Protein AF-A0A960G235-F1 (afdb_monomer)

Secondary structure (DSSP, 8-state):
----------S------HHHHHHHHHHHHHHHHHHHHHHTTS-SHHHHHHHHHHIIIIIHHHHGGG-SS--HHHHHHHHHHHHHTT--HHHHHHHHHHHHHHHHHH-

Sequence (107 aa):
MVLNETFEIQGQRVGGSPVQHELNDTADRLVLDVVAAVDDGYTGVPECHRLTAWLSAEFIPYVAPRFPQPPADLQELHAVLDDMHGANGVDAAQLSLRARSLIFRLL

Nearest PDB structures (foldseek):
  3u3b-assembly2_B  TM=4.407E-01  e=1.614E+00  synthetic construct

pLDDT: mean 85.02, std 18.64, range [35.12, 97.94]

Radius of gyration: 17.6 Å; Cα contacts (8 Å, |Δi|>4): 93; chains: 1; bounding box: 61×34×39 Å

Mean predicted aligned error: 8.26 Å

Foldseek 3Di:
DDDDPPPDDPDPPPPDDPLLVVLLVVLVVLLVQLVVCLVVVHWSQVSLVVNLVCCVPPVCVVQVVVDPDQDPLSVVLVVLSVVSNPDTHPRNSVSSVSNSVSSVVRD

Solvent-accessible surface area (backbone atoms only — not comparable to full-atom values): 6134 Å² total; per-residue (Å²): 137,85,84,82,80,78,81,81,66,94,61,84,79,78,70,64,56,72,65,53,50,54,52,50,54,50,48,53,52,41,38,49,50,18,38,50,30,28,73,75,69,42,74,12,42,68,36,35,49,51,43,45,49,46,40,65,70,51,51,47,69,63,46,53,80,76,39,97,63,82,49,70,58,58,55,50,41,55,53,43,46,63,60,34,75,79,25,44,41,71,59,28,35,51,44,38,53,49,44,48,58,38,52,65,74,67,106

Structure (mmCIF, N/CA/C/O backbone):
data_AF-A0A960G235-F1
#
_entry.id   AF-A0A960G235-F1
#
loop_
_atom_site.group_PDB
_atom_site.id
_atom_site.type_symbol
_atom_site.label_atom_id
_atom_site.label_alt_id
_atom_site.label_comp_id
_a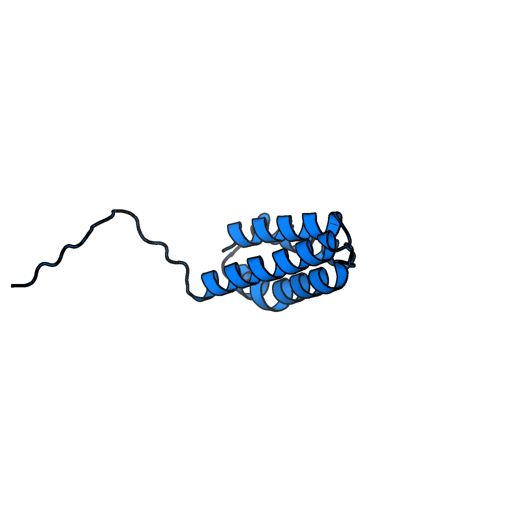tom_site.label_asym_id
_atom_site.label_entity_id
_atom_site.label_seq_id
_atom_site.pdbx_PDB_ins_code
_atom_site.Cartn_x
_atom_site.Cartn_y
_atom_site.Cartn_z
_atom_site.occupancy
_atom_site.B_iso_or_equiv
_atom_site.auth_seq_id
_atom_site.auth_comp_id
_atom_site.auth_asym_id
_atom_site.auth_atom_id
_atom_site.pdbx_PDB_model_num
ATOM 1 N N . MET A 1 1 ? -47.625 24.655 1.056 1.00 35.47 1 MET A N 1
ATOM 2 C CA . MET A 1 1 ? -47.876 23.205 1.168 1.00 35.47 1 MET A CA 1
ATOM 3 C C . MET A 1 1 ? -46.599 22.530 0.700 1.00 35.47 1 MET A C 1
ATOM 5 O O . MET A 1 1 ? -46.208 22.746 -0.438 1.00 35.47 1 MET A O 1
ATOM 9 N N . VAL A 1 2 ? -45.866 21.919 1.629 1.00 39.81 2 VAL A N 1
ATOM 10 C CA . VAL A 1 2 ? -44.525 21.354 1.420 1.00 39.81 2 VAL A CA 1
ATOM 11 C C . VAL A 1 2 ? -44.705 19.901 0.999 1.00 39.81 2 VAL A C 1
ATOM 13 O O . VAL A 1 2 ? -45.377 19.160 1.711 1.00 39.81 2 VAL A O 1
ATOM 16 N N . LEU A 1 3 ? -44.135 19.499 -0.135 1.00 40.19 3 LEU A N 1
ATOM 17 C CA . LEU A 1 3 ? -44.002 18.089 -0.491 1.00 40.19 3 LEU A CA 1
ATOM 18 C C . LEU A 1 3 ? -42.563 17.670 -0.191 1.00 40.19 3 LEU A C 1
ATOM 20 O O . LEU A 1 3 ? -41.658 17.832 -1.002 1.00 40.19 3 LEU A O 1
ATOM 24 N N . ASN A 1 4 ? -42.382 17.196 1.043 1.00 43.38 4 ASN A N 1
ATOM 25 C CA . ASN A 1 4 ? -41.292 16.309 1.418 1.00 43.38 4 ASN A CA 1
ATOM 26 C C . ASN A 1 4 ? -41.522 14.982 0.688 1.00 43.38 4 ASN A C 1
ATOM 28 O O . ASN A 1 4 ? -42.354 14.187 1.122 1.00 43.38 4 ASN A O 1
ATOM 32 N N . GLU A 1 5 ? -40.785 14.723 -0.384 1.00 44.91 5 GLU A N 1
ATOM 33 C CA . GLU A 1 5 ? -40.632 13.362 -0.898 1.00 44.91 5 GLU A CA 1
ATOM 34 C C . GLU A 1 5 ? -39.352 12.774 -0.310 1.00 44.91 5 GLU A C 1
ATOM 36 O O . GLU A 1 5 ? -38.270 12.781 -0.896 1.00 44.91 5 GLU A O 1
ATOM 41 N N . THR A 1 6 ? -39.497 12.313 0.931 1.00 40.19 6 THR A N 1
ATOM 42 C CA . THR A 1 6 ? -38.533 11.461 1.613 1.00 40.19 6 THR A CA 1
ATOM 43 C C . THR A 1 6 ? -38.498 10.124 0.876 1.00 40.19 6 THR A C 1
ATOM 45 O O . THR A 1 6 ? -39.358 9.271 1.076 1.00 40.19 6 THR A O 1
ATOM 48 N N . PHE A 1 7 ? -37.506 9.928 0.009 1.00 37.78 7 PHE A N 1
ATOM 49 C CA . PHE A 1 7 ? -37.144 8.591 -0.450 1.00 37.78 7 PHE A CA 1
ATOM 50 C C . PHE A 1 7 ? -36.429 7.871 0.699 1.00 37.78 7 PHE A C 1
ATOM 52 O O . PHE A 1 7 ? -35.213 7.973 0.868 1.00 37.78 7 PHE A O 1
ATOM 59 N N . GLU A 1 8 ? -37.208 7.168 1.520 1.00 35.12 8 GLU A N 1
ATOM 60 C CA . GLU A 1 8 ? -36.706 6.171 2.461 1.00 35.12 8 GLU A CA 1
ATOM 61 C C . GLU A 1 8 ? -36.155 4.975 1.677 1.00 35.12 8 GLU A C 1
ATOM 63 O O . GLU A 1 8 ? -36.873 4.044 1.318 1.00 35.12 8 GLU A O 1
ATOM 68 N N . ILE A 1 9 ? -34.849 4.995 1.413 1.00 46.12 9 ILE A N 1
ATOM 69 C CA . ILE A 1 9 ? -34.100 3.774 1.128 1.00 46.12 9 ILE A CA 1
ATOM 70 C C . ILE A 1 9 ? -33.605 3.257 2.476 1.00 46.12 9 ILE A C 1
ATOM 72 O O . ILE A 1 9 ? -32.695 3.828 3.078 1.00 46.12 9 ILE A O 1
ATOM 76 N N . GLN A 1 10 ? -34.227 2.179 2.958 1.00 41.62 10 GLN A N 1
ATOM 77 C CA . GLN A 1 10 ? -33.669 1.336 4.012 1.00 41.62 10 GLN A CA 1
ATOM 78 C C . GLN A 1 10 ? -32.300 0.832 3.551 1.00 41.62 10 GLN A C 1
ATOM 80 O O . GLN A 1 10 ? -32.180 -0.065 2.724 1.00 41.62 10 GLN A O 1
ATOM 85 N N . GLY A 1 11 ? -31.263 1.481 4.049 1.00 38.94 11 GLY A N 1
ATOM 86 C CA . GLY A 1 11 ? -29.896 1.267 3.622 1.00 38.94 11 GLY A CA 1
ATOM 87 C C . GLY A 1 11 ? -29.089 2.372 4.248 1.00 38.94 11 GLY A C 1
ATOM 88 O O . GLY A 1 11 ? -28.869 3.408 3.630 1.00 38.94 11 GLY A O 1
ATOM 89 N N . GLN A 1 12 ? -28.759 2.176 5.522 1.00 36.06 12 GLN A N 1
ATOM 90 C CA . GLN A 1 12 ? -27.793 2.958 6.273 1.00 36.06 12 GLN A CA 1
ATOM 91 C C . GLN A 1 12 ? -26.676 3.376 5.310 1.00 36.06 12 GLN A C 1
ATOM 93 O O . GLN A 1 12 ? -25.862 2.547 4.907 1.00 36.06 12 GLN A O 1
ATOM 98 N N . ARG A 1 13 ? -26.682 4.640 4.860 1.00 44.09 13 ARG A N 1
ATOM 99 C CA . ARG A 1 13 ? -25.537 5.195 4.148 1.00 44.09 13 ARG A CA 1
ATOM 100 C C . ARG A 1 13 ? -24.434 5.206 5.187 1.00 44.09 13 ARG A C 1
ATOM 102 O O . ARG A 1 13 ? -24.347 6.135 5.986 1.00 44.09 13 ARG A O 1
ATOM 109 N N . VAL A 1 14 ? -23.632 4.149 5.210 1.00 46.31 14 VAL A N 1
ATOM 110 C CA . VAL A 1 14 ? -22.319 4.152 5.841 1.00 46.31 14 VAL A CA 1
ATOM 111 C C . VAL A 1 14 ? -21.470 5.070 4.965 1.00 46.31 14 VAL A C 1
ATOM 113 O O . VAL A 1 14 ? -20.648 4.631 4.172 1.00 46.31 14 VAL A O 1
ATOM 116 N N . GLY A 1 15 ? -21.766 6.370 5.007 1.00 45.09 15 GLY A N 1
ATOM 117 C CA . GLY A 1 15 ? -20.820 7.371 4.569 1.00 45.09 15 GLY A CA 1
ATOM 118 C C . GLY A 1 15 ? -19.659 7.227 5.529 1.00 45.09 15 GLY A C 1
ATOM 119 O O . GLY A 1 15 ? -19.820 7.522 6.715 1.00 45.09 15 GLY A O 1
ATOM 120 N N . GLY A 1 16 ? -18.547 6.674 5.046 1.00 59.09 16 GLY A N 1
ATOM 121 C CA . GLY A 1 16 ? -17.309 6.654 5.809 1.00 59.09 16 GLY A CA 1
ATOM 122 C C . GLY A 1 16 ? -17.021 8.052 6.350 1.00 59.09 16 GLY A C 1
ATOM 123 O O . GLY A 1 16 ? -17.461 9.059 5.786 1.00 59.09 16 GLY A O 1
ATOM 124 N N . SER A 1 17 ? -16.306 8.121 7.469 1.00 79.12 17 SER A N 1
ATOM 125 C CA . SER A 1 17 ? -15.805 9.399 7.977 1.00 79.12 17 SER A CA 1
ATOM 126 C C . SER A 1 17 ? -15.119 10.169 6.833 1.00 79.12 17 SER A C 1
ATOM 128 O O . SER A 1 17 ? -14.444 9.523 6.029 1.00 79.12 17 SER A O 1
ATOM 130 N N . PRO A 1 18 ? -15.231 11.510 6.745 1.00 82.81 18 PRO A N 1
ATOM 131 C CA . PRO A 1 18 ? -14.524 12.305 5.733 1.00 82.81 18 PRO A CA 1
ATOM 132 C C . PRO A 1 18 ? -13.040 11.928 5.610 1.00 82.81 18 PRO A C 1
ATOM 134 O O . PRO A 1 18 ? -12.517 11.806 4.511 1.00 82.81 18 PRO A O 1
ATOM 137 N N . VAL A 1 19 ? -12.411 11.592 6.741 1.00 87.38 19 VAL A N 1
ATOM 138 C CA . VAL A 1 19 ? -11.025 11.112 6.802 1.00 87.38 19 VAL A CA 1
ATOM 139 C C . VAL A 1 19 ? -10.838 9.757 6.105 1.00 87.38 19 VAL A C 1
ATOM 141 O O . VAL A 1 19 ? -9.852 9.560 5.411 1.00 87.38 19 VAL A O 1
ATOM 144 N N . GLN A 1 20 ? -11.773 8.809 6.245 1.00 88.25 20 GLN A N 1
ATOM 145 C CA . GLN A 1 20 ? -11.696 7.526 5.526 1.00 88.25 20 GLN A CA 1
ATOM 146 C C . GLN A 1 20 ? -11.810 7.731 4.013 1.00 88.25 20 GLN A C 1
ATOM 148 O O . GLN A 1 20 ? -11.141 7.029 3.263 1.00 88.25 20 GLN A O 1
ATOM 153 N N . HIS A 1 21 ? -12.632 8.688 3.567 1.00 89.31 21 HIS A N 1
ATOM 154 C CA . HIS A 1 21 ? -12.750 9.017 2.147 1.00 89.31 21 HIS A CA 1
ATOM 155 C C . HIS A 1 21 ? -11.446 9.615 1.605 1.00 89.31 21 HIS A C 1
ATOM 157 O O . HIS A 1 21 ? -10.915 9.103 0.627 1.00 89.31 21 HIS A O 1
ATOM 163 N N . GLU A 1 22 ? -10.868 10.596 2.304 1.00 93.00 22 GLU A N 1
ATOM 164 C CA . GLU A 1 22 ? -9.581 11.208 1.937 1.00 93.00 22 GLU A CA 1
ATOM 165 C C . GLU A 1 22 ? -8.427 10.191 1.902 1.00 93.00 22 GLU A C 1
ATOM 167 O O . GLU A 1 22 ? -7.596 10.215 0.989 1.00 93.00 22 GLU A O 1
ATOM 172 N N . LEU A 1 23 ? -8.384 9.263 2.866 1.00 94.56 23 LEU A N 1
ATOM 173 C CA . LEU A 1 23 ? -7.396 8.181 2.890 1.00 94.56 23 LEU A CA 1
ATOM 174 C C . LEU A 1 23 ? -7.584 7.211 1.718 1.00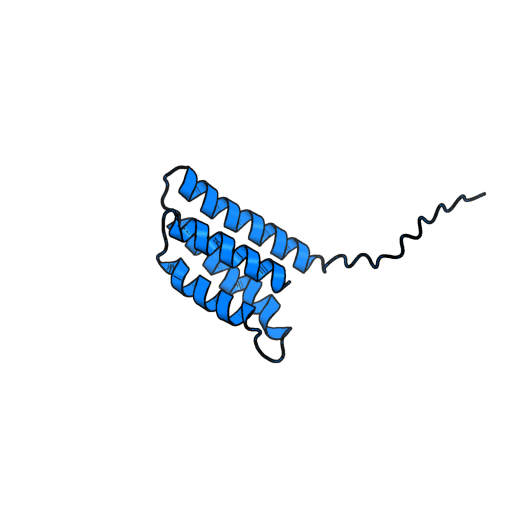 94.56 23 LEU A C 1
ATOM 176 O O . LEU A 1 23 ? -6.598 6.770 1.129 1.00 94.56 23 LEU A O 1
ATOM 180 N N . ASN A 1 24 ? -8.831 6.887 1.368 1.00 93.38 24 ASN A N 1
ATOM 181 C CA . ASN A 1 24 ? -9.139 6.002 0.247 1.00 93.38 24 ASN A CA 1
ATOM 182 C C . ASN A 1 24 ? -8.737 6.641 -1.093 1.00 93.38 24 ASN A C 1
ATOM 184 O O . ASN A 1 24 ? -8.051 6.003 -1.889 1.00 93.38 24 ASN A O 1
ATOM 188 N N . ASP A 1 25 ? -9.074 7.916 -1.294 1.00 95.62 25 ASP A N 1
ATOM 189 C CA . ASP A 1 25 ? -8.726 8.672 -2.501 1.00 95.62 25 ASP A CA 1
ATOM 190 C C . ASP A 1 25 ? -7.205 8.848 -2.637 1.00 95.62 25 ASP A C 1
ATOM 192 O O . ASP A 1 25 ? -6.638 8.734 -3.728 1.00 95.62 25 ASP A O 1
ATOM 196 N N . THR A 1 26 ? -6.512 9.090 -1.519 1.00 97.00 26 THR A N 1
ATOM 197 C CA . THR A 1 26 ? -5.047 9.195 -1.508 1.00 97.00 26 THR A CA 1
ATOM 198 C C . THR A 1 26 ? -4.391 7.858 -1.843 1.00 97.00 26 THR A C 1
ATOM 200 O O . THR A 1 26 ? -3.446 7.832 -2.633 1.00 97.00 26 THR A O 1
ATOM 203 N N . ALA A 1 27 ? -4.914 6.751 -1.307 1.00 96.06 27 ALA A N 1
ATOM 204 C CA . ALA A 1 27 ? -4.446 5.413 -1.646 1.00 96.06 27 ALA A CA 1
ATOM 205 C C . ALA A 1 27 ? -4.642 5.098 -3.136 1.00 96.06 27 ALA A C 1
ATOM 207 O O . ALA A 1 27 ? -3.711 4.605 -3.770 1.00 96.06 27 ALA A O 1
ATOM 208 N N . ASP A 1 28 ? -5.810 5.418 -3.706 1.00 97.06 28 ASP A N 1
ATOM 209 C CA . ASP A 1 28 ? -6.076 5.253 -5.140 1.00 97.06 28 ASP A CA 1
ATOM 210 C C . ASP A 1 28 ? -5.065 6.023 -5.989 1.00 97.06 28 ASP A C 1
ATOM 212 O O . ASP A 1 28 ? -4.423 5.446 -6.867 1.00 97.06 28 ASP A O 1
ATOM 216 N N . ARG A 1 29 ? -4.864 7.309 -5.688 1.00 97.94 29 ARG A N 1
ATOM 217 C CA . ARG A 1 29 ? -3.924 8.158 -6.424 1.00 97.94 29 ARG A CA 1
ATOM 218 C C . ARG A 1 29 ? -2.495 7.618 -6.377 1.00 97.94 29 ARG A C 1
ATOM 220 O O . ARG A 1 29 ? -1.862 7.500 -7.418 1.00 97.94 29 ARG A O 1
ATOM 227 N N . LEU A 1 30 ? -1.989 7.268 -5.193 1.00 97.06 30 LEU A N 1
ATOM 228 C CA . LEU A 1 30 ? -0.607 6.798 -5.041 1.00 97.06 30 LEU A CA 1
ATOM 229 C C . LEU A 1 30 ? -0.371 5.439 -5.712 1.00 97.06 30 LEU A C 1
ATOM 231 O O . LEU A 1 30 ? 0.700 5.204 -6.263 1.00 97.06 30 LEU A O 1
ATOM 235 N N . VAL A 1 31 ? -1.361 4.546 -5.693 1.00 95.94 31 VAL A N 1
ATOM 236 C CA . VAL A 1 31 ? -1.267 3.245 -6.370 1.00 95.94 31 VAL A CA 1
ATOM 237 C C . VAL A 1 31 ? -1.298 3.426 -7.885 1.00 95.94 31 VAL A C 1
ATOM 239 O O . VAL A 1 31 ? -0.506 2.796 -8.585 1.00 95.94 31 VAL A O 1
ATOM 242 N N . LEU A 1 32 ? -2.157 4.317 -8.391 1.00 96.06 32 LEU A N 1
ATOM 243 C CA . LEU A 1 32 ? -2.183 4.672 -9.809 1.00 96.06 32 LEU A CA 1
ATOM 244 C C . LEU A 1 32 ? -0.865 5.302 -10.265 1.00 96.06 32 LEU A C 1
ATOM 246 O O . LEU A 1 32 ? -0.396 4.947 -11.340 1.00 96.06 32 LEU A O 1
ATOM 250 N N . ASP A 1 33 ? -0.237 6.152 -9.446 1.00 95.19 33 ASP A N 1
ATOM 251 C CA . ASP A 1 33 ? 1.083 6.717 -9.750 1.00 95.19 33 ASP A CA 1
ATOM 252 C C . ASP A 1 33 ? 2.134 5.602 -9.932 1.00 95.19 33 ASP A C 1
ATOM 254 O O . ASP A 1 33 ? 2.881 5.623 -10.910 1.00 95.19 33 ASP A O 1
ATOM 258 N N . VAL A 1 34 ? 2.159 4.590 -9.048 1.00 94.19 34 VAL A N 1
ATOM 259 C CA . VAL A 1 34 ? 3.068 3.429 -9.181 1.00 94.19 34 VAL A CA 1
ATOM 260 C C . VAL A 1 34 ? 2.802 2.661 -10.474 1.00 94.19 34 VAL A C 1
ATOM 262 O O . VAL A 1 34 ? 3.737 2.353 -11.210 1.00 94.19 34 VAL A O 1
ATOM 265 N N . VAL A 1 35 ? 1.537 2.331 -10.750 1.00 94.06 35 VAL A N 1
ATOM 266 C CA . VAL A 1 35 ? 1.168 1.545 -11.937 1.00 94.06 35 VAL A CA 1
ATOM 267 C C . VAL A 1 35 ? 1.493 2.309 -13.220 1.00 94.06 35 VAL A C 1
ATOM 269 O O . VAL A 1 35 ? 2.061 1.720 -14.133 1.00 94.06 35 VAL A O 1
ATOM 272 N N . ALA A 1 36 ? 1.199 3.610 -13.272 1.00 92.88 36 ALA A N 1
ATOM 273 C CA . ALA A 1 36 ? 1.503 4.459 -14.419 1.00 92.88 36 ALA A CA 1
ATOM 274 C C . ALA A 1 36 ?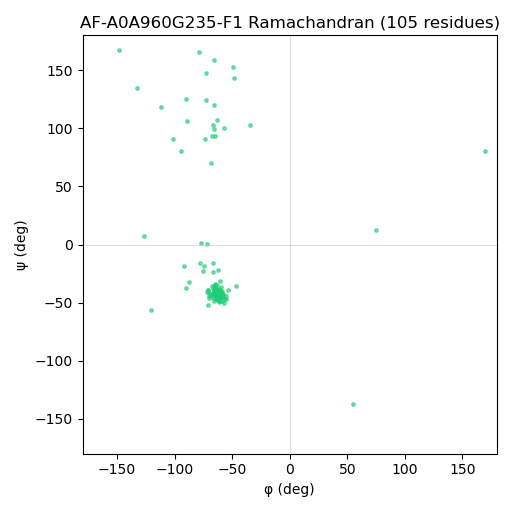 3.014 4.560 -14.668 1.00 92.88 36 ALA A C 1
ATOM 276 O O . ALA A 1 36 ? 3.458 4.376 -15.796 1.00 92.88 36 ALA A O 1
ATOM 277 N N . ALA A 1 37 ? 3.817 4.760 -13.616 1.00 91.00 37 ALA A N 1
ATOM 278 C CA . ALA A 1 37 ? 5.273 4.801 -13.748 1.00 91.00 37 ALA A CA 1
ATOM 279 C C . ALA A 1 37 ? 5.838 3.489 -14.319 1.00 91.00 37 ALA A C 1
ATOM 281 O O . ALA A 1 37 ? 6.717 3.512 -15.180 1.00 91.00 37 ALA A O 1
ATOM 282 N N . VAL A 1 38 ? 5.311 2.346 -13.872 1.00 90.50 38 VAL A N 1
ATOM 283 C CA . VAL A 1 38 ? 5.712 1.027 -14.378 1.00 90.50 38 VAL A CA 1
ATOM 284 C C . VAL A 1 38 ? 5.282 0.820 -15.836 1.00 90.50 38 VAL A C 1
ATOM 286 O O . VAL A 1 38 ? 6.075 0.302 -16.622 1.00 90.50 38 VAL A O 1
ATOM 289 N N . ASP A 1 39 ? 4.059 1.212 -16.203 1.00 90.25 39 ASP A N 1
ATOM 290 C CA . ASP A 1 39 ? 3.513 1.052 -17.562 1.00 90.25 39 ASP A CA 1
ATOM 291 C C . ASP A 1 39 ? 4.250 1.925 -18.592 1.00 90.25 39 ASP A C 1
ATOM 293 O O . ASP A 1 39 ? 4.585 1.463 -19.683 1.00 90.25 39 ASP A O 1
ATOM 297 N N . ASP A 1 40 ? 4.632 3.145 -18.203 1.00 87.19 40 ASP A N 1
ATOM 298 C CA . ASP A 1 40 ? 5.423 4.073 -19.025 1.00 87.19 40 ASP A CA 1
ATOM 299 C C . ASP A 1 40 ? 6.903 3.647 -19.177 1.00 87.19 40 ASP A C 1
ATOM 301 O O . ASP A 1 40 ? 7.703 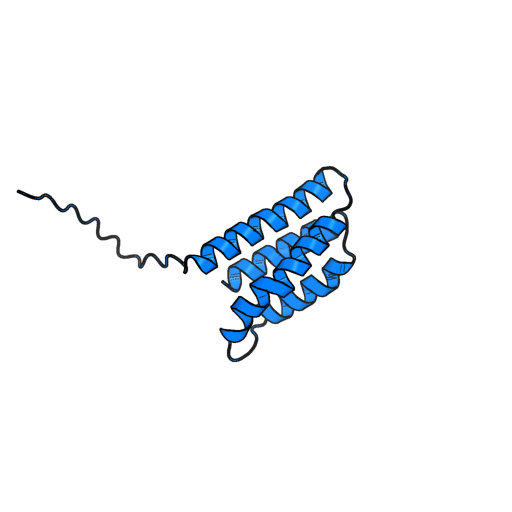4.330 -19.825 1.00 87.19 40 ASP A O 1
ATOM 305 N N . GLY A 1 41 ? 7.296 2.515 -18.583 1.00 77.31 41 GLY A N 1
ATOM 306 C CA . GLY A 1 41 ? 8.659 1.988 -18.629 1.00 77.31 41 GLY A CA 1
ATOM 307 C C . GLY A 1 41 ? 9.651 2.731 -17.729 1.00 77.31 41 GLY A C 1
ATOM 308 O O . GLY A 1 41 ? 10.863 2.520 -17.853 1.00 77.31 41 GLY A O 1
ATOM 309 N N . TYR A 1 42 ? 9.165 3.586 -16.824 1.00 77.94 42 TYR A N 1
ATOM 310 C CA . TYR A 1 42 ? 9.976 4.204 -15.779 1.00 77.94 42 TYR A CA 1
ATOM 311 C C . TYR A 1 42 ? 10.217 3.235 -14.617 1.00 77.94 42 TYR A C 1
ATOM 313 O O . TYR A 1 42 ? 9.594 2.180 -14.481 1.00 77.94 42 TYR A O 1
ATOM 321 N N . THR A 1 43 ? 11.177 3.584 -13.757 1.00 80.06 43 THR A N 1
ATOM 322 C CA . THR A 1 43 ? 11.360 2.852 -12.506 1.00 80.06 43 THR A CA 1
ATOM 323 C C . THR A 1 43 ? 10.204 3.212 -11.576 1.00 80.06 43 THR A C 1
ATOM 325 O O . THR A 1 43 ? 10.006 4.381 -11.285 1.00 80.06 43 THR A O 1
ATOM 328 N N . GLY A 1 44 ? 9.458 2.223 -11.084 1.00 84.38 44 GLY A N 1
ATOM 329 C CA . GLY A 1 44 ? 8.372 2.443 -10.116 1.00 84.38 44 GLY A CA 1
ATOM 330 C C . GLY A 1 44 ? 8.869 2.690 -8.685 1.00 84.38 44 GLY A C 1
ATOM 331 O O . GLY A 1 44 ? 8.067 2.822 -7.763 1.00 84.38 44 GLY A O 1
ATOM 332 N N . VAL A 1 45 ? 10.192 2.705 -8.479 1.00 88.25 45 VAL A N 1
ATOM 333 C CA . VAL A 1 45 ? 10.840 2.826 -7.162 1.00 88.25 45 VAL A CA 1
ATOM 334 C C . VAL A 1 45 ? 10.479 4.145 -6.458 1.00 88.25 45 VAL A C 1
ATOM 336 O O . VAL A 1 45 ? 10.092 4.083 -5.289 1.00 88.25 45 VAL A O 1
ATOM 339 N N . PRO A 1 46 ? 10.551 5.332 -7.101 1.00 91.12 46 PRO A N 1
ATOM 340 C CA . PRO A 1 46 ? 10.183 6.589 -6.443 1.00 91.12 46 PRO A CA 1
ATOM 341 C C . PRO A 1 46 ? 8.717 6.623 -5.992 1.00 91.12 46 PRO A C 1
ATOM 343 O O . PRO A 1 46 ? 8.396 7.145 -4.925 1.00 91.12 46 PRO A O 1
ATOM 346 N N . GLU A 1 47 ? 7.811 6.066 -6.788 1.00 94.00 47 GLU A N 1
ATOM 347 C CA . GLU A 1 47 ? 6.379 5.991 -6.507 1.00 94.00 47 GLU A CA 1
ATOM 348 C C . GLU A 1 47 ? 6.103 4.987 -5.385 1.00 94.00 47 GLU A C 1
ATOM 350 O O . GLU A 1 47 ? 5.336 5.290 -4.471 1.00 94.00 47 GLU A O 1
ATOM 355 N N . CYS A 1 48 ? 6.796 3.844 -5.383 1.00 93.44 48 CYS A N 1
ATOM 356 C CA . CYS A 1 48 ? 6.760 2.882 -4.282 1.00 93.44 48 CYS A CA 1
ATOM 357 C C . CYS A 1 48 ? 7.216 3.527 -2.972 1.00 93.44 48 CYS A C 1
ATOM 359 O O . CYS A 1 48 ? 6.549 3.388 -1.951 1.00 93.44 48 CYS A O 1
ATOM 361 N N . HIS A 1 49 ? 8.304 4.303 -2.993 1.00 93.19 49 HIS A N 1
ATOM 362 C CA . HIS A 1 49 ? 8.775 5.037 -1.814 1.00 93.19 49 HIS A CA 1
ATOM 363 C C . HIS A 1 49 ? 7.757 6.066 -1.329 1.00 93.19 49 HIS A C 1
ATOM 365 O O . HIS A 1 49 ? 7.551 6.185 -0.121 1.00 93.19 49 HIS A O 1
ATOM 371 N N . ARG A 1 50 ? 7.081 6.773 -2.243 1.00 94.50 50 ARG A N 1
ATOM 372 C CA . ARG A 1 50 ? 5.992 7.698 -1.891 1.00 94.50 50 ARG A CA 1
ATOM 373 C C . ARG A 1 50 ? 4.817 6.972 -1.235 1.00 94.50 50 ARG A C 1
ATOM 375 O O . ARG A 1 50 ? 4.337 7.431 -0.199 1.00 94.50 50 ARG A O 1
ATOM 382 N N . LEU A 1 51 ? 4.397 5.833 -1.787 1.00 95.38 51 LEU A N 1
ATOM 383 C CA . LEU A 1 51 ? 3.338 5.004 -1.214 1.00 95.38 51 LEU A CA 1
ATOM 384 C C . LEU A 1 51 ? 3.728 4.467 0.173 1.00 95.38 51 LEU A C 1
ATOM 386 O O . LEU A 1 51 ? 2.960 4.628 1.120 1.00 95.38 51 LEU A O 1
ATOM 390 N N . THR A 1 52 ? 4.932 3.909 0.336 1.00 94.75 52 THR A N 1
ATOM 391 C CA . THR A 1 52 ? 5.439 3.419 1.632 1.00 94.75 52 THR A CA 1
ATOM 392 C C . THR A 1 52 ? 5.538 4.535 2.672 1.00 94.75 52 THR A C 1
ATOM 394 O O . THR A 1 52 ? 5.168 4.330 3.832 1.00 94.75 52 THR A O 1
ATOM 397 N N . ALA A 1 53 ? 6.009 5.722 2.273 1.00 95.38 53 ALA A N 1
ATOM 398 C CA . ALA A 1 53 ? 6.131 6.873 3.162 1.00 95.38 53 ALA A CA 1
ATOM 399 C C . ALA A 1 53 ? 4.759 7.323 3.676 1.00 95.38 53 ALA A C 1
ATOM 401 O O . ALA A 1 53 ? 4.585 7.490 4.882 1.00 95.38 53 ALA A O 1
ATOM 402 N N . TRP A 1 54 ? 3.775 7.448 2.783 1.00 97.00 54 TRP A N 1
ATOM 403 C CA . TRP A 1 54 ? 2.407 7.795 3.161 1.00 97.00 54 TRP A CA 1
ATOM 404 C C . TRP A 1 54 ? 1.762 6.719 4.047 1.00 97.00 54 TRP A C 1
ATOM 406 O O . TRP A 1 54 ? 1.181 7.038 5.085 1.00 97.00 54 TRP A O 1
ATOM 416 N N . LEU A 1 55 ? 1.925 5.436 3.700 1.00 95.94 55 LEU A N 1
ATOM 417 C CA . LEU A 1 55 ? 1.405 4.326 4.503 1.00 95.94 55 LEU A CA 1
ATOM 418 C C . LEU A 1 55 ? 1.950 4.354 5.935 1.00 95.94 55 LEU A C 1
ATOM 420 O O . LEU A 1 55 ? 1.187 4.204 6.888 1.00 95.94 55 LEU A O 1
ATOM 424 N N . SER A 1 56 ? 3.252 4.596 6.083 1.00 94.81 56 SER A N 1
ATOM 425 C CA . SER A 1 56 ? 3.928 4.661 7.383 1.00 94.81 56 SER A CA 1
ATOM 426 C C . SER A 1 56 ? 3.560 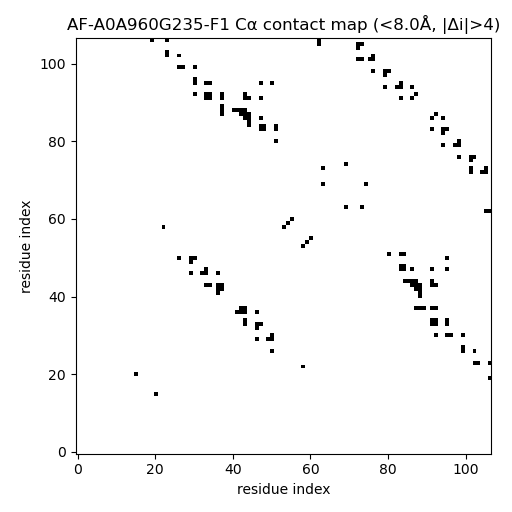5.906 8.193 1.00 94.81 56 SER A C 1
ATOM 428 O O . SER A 1 56 ? 3.430 5.825 9.413 1.00 94.81 56 SER A O 1
ATOM 430 N N . ALA A 1 57 ? 3.418 7.060 7.537 1.00 95.81 57 ALA A N 1
ATOM 431 C CA . ALA A 1 57 ? 3.235 8.346 8.209 1.00 95.81 57 ALA A CA 1
ATOM 432 C C . ALA A 1 57 ? 1.769 8.680 8.515 1.00 95.81 57 ALA A C 1
ATOM 434 O O . ALA A 1 57 ? 1.494 9.343 9.514 1.00 95.81 57 ALA A O 1
ATOM 435 N N . GLU A 1 58 ? 0.835 8.237 7.672 1.00 95.81 58 GLU A N 1
ATOM 436 C CA . GLU A 1 58 ? -0.567 8.657 7.738 1.00 95.81 58 GLU A CA 1
ATOM 437 C C . GLU A 1 58 ? -1.511 7.472 7.960 1.00 95.81 58 GLU A C 1
ATOM 439 O O . GLU A 1 58 ? -2.245 7.440 8.950 1.00 95.81 58 GLU A O 1
ATOM 444 N N . PHE A 1 59 ? -1.470 6.461 7.086 1.00 96.19 59 PHE A N 1
ATOM 445 C CA . PHE A 1 59 ? -2.464 5.385 7.100 1.00 96.19 59 PHE A CA 1
ATOM 446 C C . PHE A 1 59 ? -2.337 4.440 8.304 1.00 96.19 59 PHE A C 1
ATOM 448 O O . PHE A 1 59 ? -3.314 4.200 9.017 1.00 96.19 59 PHE A O 1
ATOM 455 N N . ILE A 1 60 ? -1.141 3.895 8.555 1.00 95.12 60 ILE A N 1
ATOM 456 C CA . ILE A 1 60 ? -0.916 2.949 9.656 1.00 95.12 60 ILE A CA 1
ATOM 457 C C . ILE A 1 60 ? -1.201 3.608 11.017 1.00 95.12 60 ILE A C 1
A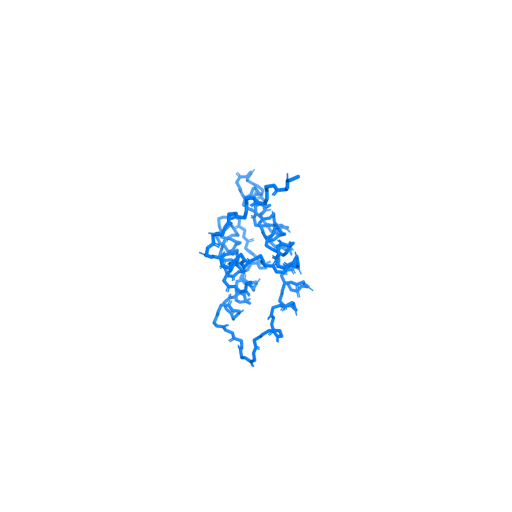TOM 459 O O . ILE A 1 60 ? -1.953 3.016 11.797 1.00 95.12 60 ILE A O 1
ATOM 463 N N . PRO A 1 61 ? -0.709 4.831 11.312 1.00 94.75 61 PRO A N 1
ATOM 464 C CA . PRO A 1 61 ? -1.051 5.537 12.547 1.00 94.75 61 PRO A CA 1
ATOM 465 C C . PRO A 1 61 ? -2.547 5.823 12.702 1.00 94.75 61 PRO A C 1
ATOM 467 O O . PRO A 1 61 ? -3.051 5.827 13.825 1.00 94.75 61 PRO A O 1
ATOM 470 N N . TYR A 1 62 ? -3.270 6.034 11.598 1.00 94.00 62 TYR A N 1
ATOM 471 C CA . TYR A 1 62 ? -4.721 6.199 11.627 1.00 94.00 62 TYR A CA 1
ATOM 472 C C . TYR A 1 62 ? -5.449 4.893 11.973 1.00 94.00 62 TYR A C 1
ATOM 474 O O . TYR A 1 62 ? -6.396 4.895 12.766 1.00 94.00 62 TYR A O 1
ATOM 482 N N . VAL A 1 63 ? -5.031 3.776 11.371 1.00 93.69 63 VAL A N 1
ATOM 483 C CA . VAL A 1 63 ? -5.799 2.531 11.425 1.00 93.69 63 VAL A CA 1
ATOM 484 C C . VAL A 1 63 ? -5.430 1.635 12.606 1.00 93.69 63 VAL A C 1
ATOM 486 O O . VAL A 1 63 ? -6.313 1.040 13.222 1.00 93.69 63 VAL A O 1
ATOM 489 N N . ALA A 1 64 ? -4.147 1.560 12.972 1.00 93.06 64 ALA A N 1
ATOM 490 C CA . ALA A 1 64 ? -3.661 0.640 13.998 1.00 93.06 64 ALA A CA 1
ATOM 491 C C . ALA A 1 64 ? -4.349 0.823 15.368 1.00 93.06 64 ALA A C 1
ATOM 493 O O . ALA A 1 64 ? -4.757 -0.184 15.947 1.00 93.06 64 ALA A O 1
ATOM 494 N N . PRO A 1 65 ? -4.588 2.054 15.875 1.00 94.38 65 PRO A N 1
ATOM 495 C CA . PRO A 1 65 ? -5.253 2.253 17.167 1.00 94.38 65 PRO A CA 1
ATOM 496 C C . PRO A 1 65 ? -6.721 1.807 17.201 1.00 94.38 65 PRO A C 1
ATOM 498 O O . PRO A 1 65 ? -7.300 1.682 18.278 1.00 94.38 65 PRO A O 1
ATOM 501 N N . ARG A 1 66 ? -7.347 1.593 16.037 1.00 91.12 66 ARG A N 1
ATOM 502 C CA . ARG A 1 66 ? -8.754 1.173 15.923 1.00 91.12 66 ARG A CA 1
ATOM 503 C C . ARG A 1 66 ? -8.927 -0.316 16.216 1.00 91.12 66 ARG A C 1
ATOM 505 O O . ARG A 1 66 ? -10.046 -0.758 16.470 1.00 91.12 66 ARG A O 1
ATOM 512 N N . PHE A 1 67 ? -7.833 -1.077 16.202 1.00 89.94 67 PHE A N 1
ATOM 513 C CA . PHE A 1 67 ? -7.836 -2.508 16.453 1.00 89.94 67 PHE A CA 1
ATOM 514 C C . PHE A 1 67 ? -7.140 -2.824 17.784 1.00 89.94 67 PHE A C 1
ATOM 516 O O . PHE A 1 67 ? -5.945 -2.575 17.923 1.00 89.94 67 PHE A O 1
ATOM 523 N N . PRO A 1 68 ? -7.839 -3.422 18.768 1.00 88.56 68 PRO A N 1
ATOM 524 C CA . PRO A 1 68 ? -7.214 -3.825 20.030 1.00 88.56 68 PRO A CA 1
ATOM 525 C C . PRO A 1 68 ? -6.185 -4.953 19.848 1.00 88.56 68 PRO A C 1
ATOM 527 O O . PRO A 1 68 ? -5.278 -5.103 20.662 1.00 88.56 68 PRO A O 1
ATOM 530 N N . GLN A 1 69 ? -6.317 -5.743 18.778 1.00 90.75 69 GLN A N 1
ATOM 531 C CA . GLN A 1 69 ? -5.322 -6.705 18.310 1.00 90.75 69 GLN A CA 1
ATOM 532 C C . GLN A 1 69 ? -5.143 -6.530 16.798 1.00 90.75 69 GLN A C 1
ATOM 534 O O . GLN A 1 69 ? -6.150 -6.415 16.097 1.00 90.75 69 GLN A O 1
ATOM 539 N N . PRO A 1 70 ? -3.901 -6.509 16.280 1.00 89.56 70 PRO A N 1
ATOM 540 C CA . PRO A 1 70 ? -3.649 -6.221 14.874 1.00 89.56 70 PRO A CA 1
ATOM 541 C C . PRO A 1 70 ? -4.225 -7.332 13.979 1.00 89.56 70 PRO A C 1
ATOM 543 O O . PRO A 1 70 ? -3.807 -8.488 14.121 1.00 89.56 70 PRO A O 1
ATOM 546 N N . PRO A 1 71 ? -5.159 -7.013 13.060 1.00 93.94 71 PRO A N 1
ATOM 547 C CA . PRO A 1 71 ? -5.733 -7.999 12.152 1.00 93.94 71 PRO A CA 1
ATOM 548 C C . PRO A 1 71 ? -4.673 -8.528 11.179 1.00 93.94 71 PRO A C 1
ATOM 550 O O . PRO A 1 71 ? -3.666 -7.864 10.922 1.00 93.94 71 PRO A O 1
ATOM 553 N N . ALA A 1 72 ? -4.926 -9.706 10.600 1.00 95.50 72 ALA A N 1
ATOM 554 C CA . ALA A 1 72 ? -4.033 -10.319 9.612 1.00 95.50 72 ALA A CA 1
ATOM 555 C C . ALA A 1 72 ? -3.732 -9.366 8.445 1.00 95.50 72 ALA A C 1
ATOM 557 O O . ALA A 1 72 ? -2.584 -9.249 8.038 1.00 95.50 72 ALA A O 1
ATOM 558 N N . ASP A 1 73 ? -4.730 -8.602 7.999 1.00 96.19 73 ASP A N 1
ATOM 559 C CA . ASP A 1 73 ? -4.581 -7.618 6.924 1.00 96.19 73 ASP A CA 1
ATOM 560 C C . ASP A 1 73 ? -3.609 -6.488 7.290 1.00 96.19 73 ASP A C 1
ATOM 562 O O . ASP A 1 73 ? -2.852 -6.020 6.445 1.00 96.19 73 ASP A O 1
ATOM 566 N N . LEU A 1 74 ? -3.571 -6.062 8.558 1.00 95.38 74 LEU A N 1
ATOM 567 C CA . LEU A 1 74 ? -2.607 -5.054 8.998 1.00 95.38 74 LEU A CA 1
ATOM 568 C C . LEU A 1 74 ? -1.193 -5.641 9.034 1.00 95.38 74 LEU A C 1
ATOM 570 O O . LEU A 1 74 ? -0.250 -4.963 8.641 1.00 95.38 74 LEU A O 1
ATOM 574 N N . GLN A 1 75 ? -1.035 -6.892 9.467 1.00 95.56 75 GLN A N 1
ATOM 575 C CA . GLN A 1 75 ? 0.263 -7.580 9.451 1.00 95.56 75 GLN A CA 1
ATOM 576 C C . GLN A 1 75 ? 0.758 -7.803 8.016 1.00 95.56 75 GLN A C 1
ATOM 578 O O . GLN A 1 75 ? 1.920 -7.548 7.711 1.00 95.56 75 GLN A O 1
ATOM 583 N N . GLU A 1 76 ? -0.138 -8.219 7.122 1.00 96.56 76 GLU A N 1
ATOM 584 C CA . GLU A 1 76 ? 0.143 -8.395 5.700 1.00 96.56 76 GLU A CA 1
ATOM 585 C C . GLU A 1 76 ? 0.521 -7.067 5.039 1.00 96.56 76 GLU A C 1
ATOM 587 O O . GLU A 1 76 ? 1.454 -7.029 4.242 1.00 96.56 76 GLU A O 1
ATOM 592 N N . LEU A 1 77 ? -0.139 -5.964 5.409 1.00 96.62 77 LEU A N 1
ATOM 593 C CA . LEU A 1 77 ? 0.222 -4.640 4.911 1.00 96.62 77 LEU A CA 1
ATOM 594 C C . LEU A 1 77 ? 1.658 -4.273 5.296 1.00 96.62 77 LEU A C 1
ATOM 596 O O . LEU A 1 77 ? 2.400 -3.839 4.424 1.00 96.62 77 LEU A O 1
ATOM 600 N N . HIS A 1 78 ? 2.081 -4.508 6.543 1.00 94.88 78 HIS A N 1
ATOM 601 C CA . HIS A 1 78 ? 3.474 -4.265 6.949 1.00 94.88 78 HIS A CA 1
ATOM 602 C C . HIS A 1 78 ? 4.467 -5.091 6.117 1.00 94.88 78 HIS A C 1
ATOM 604 O O . HIS A 1 78 ? 5.457 -4.540 5.649 1.00 94.88 78 HIS A O 1
ATOM 610 N N . ALA A 1 79 ? 4.168 -6.367 5.852 1.00 95.12 79 ALA A N 1
ATOM 611 C CA . ALA A 1 79 ? 5.013 -7.198 4.992 1.00 95.12 79 ALA A CA 1
ATOM 612 C C . ALA A 1 79 ? 5.106 -6.645 3.556 1.00 95.12 79 ALA A C 1
ATOM 614 O O . ALA A 1 79 ? 6.186 -6.597 2.976 1.00 95.12 79 ALA A O 1
ATOM 615 N N . VAL A 1 80 ? 3.991 -6.155 3.000 1.00 95.12 80 VAL A N 1
ATOM 616 C CA . VAL A 1 80 ? 3.985 -5.509 1.677 1.00 95.12 80 VAL A CA 1
ATOM 617 C C . VAL A 1 80 ? 4.832 -4.232 1.665 1.00 95.12 80 VAL A C 1
ATOM 619 O O . VAL A 1 80 ? 5.514 -3.983 0.675 1.00 95.12 80 VAL A O 1
ATOM 622 N N . LEU A 1 81 ? 4.823 -3.425 2.734 1.00 93.25 81 LEU A N 1
ATOM 623 C CA . LEU A 1 81 ? 5.684 -2.236 2.833 1.00 93.25 81 LEU A CA 1
ATOM 624 C C . LEU A 1 81 ? 7.175 -2.600 2.786 1.00 93.25 81 LEU A C 1
ATOM 626 O O . LEU A 1 81 ? 7.935 -1.912 2.098 1.00 93.25 81 LEU A O 1
ATOM 630 N N . ASP A 1 82 ? 7.573 -3.657 3.498 1.00 92.19 82 ASP A N 1
ATOM 631 C CA . ASP A 1 82 ? 8.960 -4.130 3.542 1.00 92.19 82 ASP A CA 1
ATOM 632 C C . ASP A 1 82 ? 9.422 -4.614 2.159 1.00 92.19 82 ASP A C 1
ATOM 634 O O . ASP A 1 82 ? 10.474 -4.192 1.670 1.00 92.19 82 ASP A O 1
ATOM 638 N N . ASP A 1 83 ? 8.595 -5.417 1.483 1.00 92.69 83 ASP A N 1
ATOM 639 C CA . ASP A 1 83 ? 8.881 -5.933 0.138 1.00 92.69 83 ASP A CA 1
ATOM 640 C C . ASP A 1 83 ? 8.944 -4.807 -0.913 1.00 92.69 83 ASP A C 1
ATOM 642 O O . ASP A 1 83 ? 9.737 -4.844 -1.858 1.00 92.69 83 ASP A O 1
ATOM 646 N N . MET A 1 84 ? 8.135 -3.759 -0.741 1.00 90.44 84 MET A N 1
ATOM 647 C CA . MET A 1 84 ? 8.024 -2.644 -1.682 1.00 90.44 84 MET A CA 1
ATOM 648 C C . MET A 1 84 ? 9.226 -1.683 -1.642 1.00 90.44 84 MET A 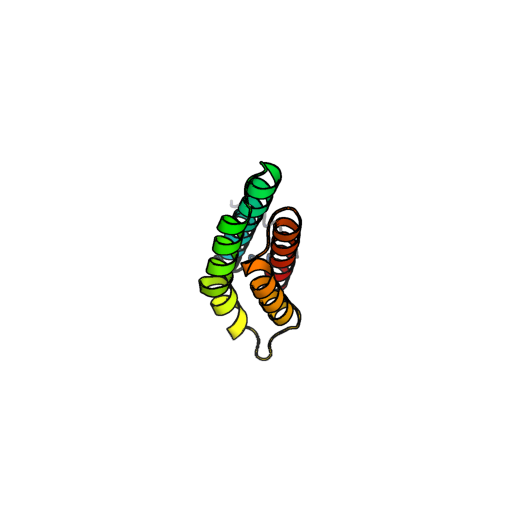C 1
ATOM 650 O O . MET A 1 84 ? 9.453 -0.958 -2.610 1.00 90.44 84 MET A O 1
ATOM 654 N N . HIS A 1 85 ? 10.047 -1.691 -0.581 1.00 79.12 85 HIS A N 1
ATOM 655 C CA . HIS A 1 85 ? 11.183 -0.766 -0.419 1.00 79.12 85 HIS A CA 1
ATOM 656 C C . HIS A 1 85 ? 12.267 -0.906 -1.512 1.00 79.12 85 HIS A C 1
ATOM 658 O O . HIS A 1 85 ? 13.013 0.045 -1.770 1.00 79.12 85 HIS A O 1
ATOM 664 N N . GLY A 1 86 ? 12.328 -2.058 -2.188 1.00 80.44 86 GLY A N 1
ATOM 665 C CA . GLY A 1 86 ? 13.230 -2.327 -3.315 1.00 80.44 86 GLY A CA 1
ATOM 666 C C . GLY A 1 86 ? 12.538 -2.843 -4.580 1.00 80.44 86 GLY A C 1
ATOM 667 O O . GLY A 1 86 ? 13.226 -3.249 -5.516 1.00 80.44 86 GLY A O 1
ATOM 668 N N . ALA A 1 87 ? 11.203 -2.854 -4.612 1.00 86.88 87 ALA A N 1
ATOM 669 C CA . ALA A 1 87 ? 10.446 -3.384 -5.737 1.00 86.88 87 ALA A CA 1
ATOM 670 C C . ALA A 1 87 ? 10.510 -2.454 -6.957 1.00 86.88 87 ALA A C 1
ATOM 672 O O . ALA A 1 87 ? 10.570 -1.230 -6.835 1.00 86.88 87 ALA A O 1
ATOM 673 N N . ASN A 1 88 ? 10.475 -3.036 -8.155 1.00 88.69 88 ASN A N 1
ATOM 674 C CA . ASN A 1 88 ? 10.436 -2.291 -9.408 1.00 88.69 88 ASN A CA 1
ATOM 675 C C . ASN A 1 88 ? 9.659 -3.071 -10.478 1.00 88.69 88 ASN A C 1
ATOM 677 O O . ASN A 1 88 ? 9.384 -4.260 -10.314 1.00 88.69 88 ASN A O 1
ATOM 681 N N . GLY A 1 89 ? 9.326 -2.407 -11.585 1.00 89.38 89 GLY A N 1
ATOM 682 C CA . GLY A 1 89 ? 8.622 -3.017 -12.706 1.00 89.38 89 GLY A CA 1
ATOM 683 C C . GLY A 1 89 ? 7.311 -3.674 -12.271 1.00 89.38 89 GLY A C 1
ATOM 684 O O . GLY A 1 89 ? 6.563 -3.135 -11.458 1.00 89.38 89 GLY A O 1
ATOM 685 N N . VAL A 1 90 ? 7.044 -4.867 -12.797 1.00 90.88 90 VAL A N 1
ATOM 686 C CA . VAL A 1 90 ? 5.795 -5.597 -12.533 1.00 90.88 90 VAL A CA 1
ATOM 687 C C . VAL A 1 90 ? 5.603 -5.903 -11.043 1.00 90.88 90 VAL A C 1
ATOM 689 O O . VAL A 1 90 ? 4.479 -5.804 -10.553 1.00 90.88 90 VAL A O 1
ATOM 692 N N . ASP A 1 91 ? 6.674 -6.204 -10.308 1.00 92.81 91 ASP A N 1
ATOM 693 C CA . ASP A 1 91 ? 6.585 -6.528 -8.880 1.00 92.81 91 ASP A CA 1
ATOM 694 C C . ASP A 1 91 ? 6.119 -5.315 -8.064 1.00 92.81 91 ASP A C 1
ATOM 696 O O . AS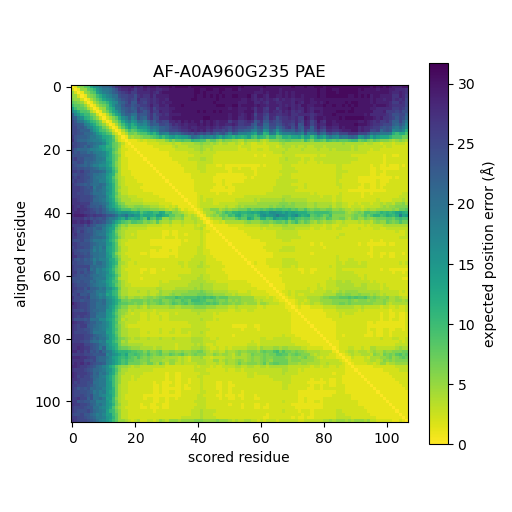P A 1 91 ? 5.253 -5.445 -7.199 1.00 92.81 91 ASP A O 1
ATOM 700 N N . ALA A 1 92 ? 6.616 -4.117 -8.392 1.00 92.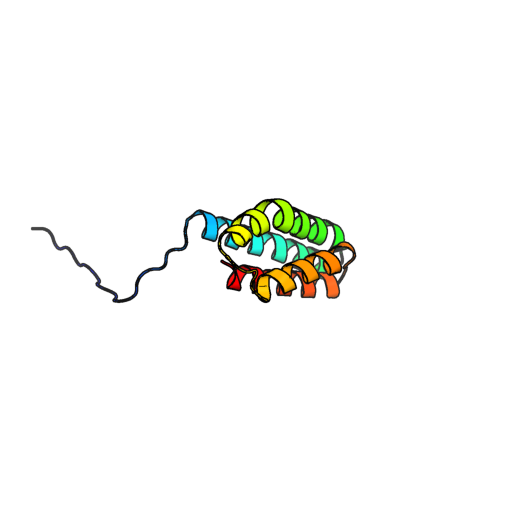56 92 ALA A N 1
ATOM 701 C CA . ALA A 1 92 ? 6.159 -2.864 -7.786 1.00 92.56 92 ALA A CA 1
ATOM 702 C C . ALA A 1 92 ? 4.658 -2.629 -8.016 1.00 92.56 92 ALA A C 1
ATOM 704 O O . ALA A 1 92 ? 3.931 -2.304 -7.077 1.00 92.56 92 ALA A O 1
ATOM 705 N N . ALA A 1 93 ? 4.176 -2.845 -9.244 1.00 93.62 93 ALA A N 1
ATOM 706 C CA . ALA A 1 93 ? 2.758 -2.704 -9.570 1.00 93.62 93 ALA A CA 1
ATOM 707 C C . ALA A 1 93 ? 1.883 -3.743 -8.841 1.00 93.62 93 ALA A C 1
ATOM 709 O O . ALA A 1 93 ? 0.796 -3.427 -8.364 1.00 93.62 93 ALA A O 1
ATOM 710 N N . GLN A 1 94 ? 2.346 -4.988 -8.714 1.00 95.62 94 GLN A N 1
ATOM 711 C CA . GLN A 1 94 ? 1.605 -6.025 -7.991 1.00 95.62 94 GLN A CA 1
ATOM 712 C C . GLN A 1 94 ? 1.541 -5.744 -6.486 1.00 95.62 94 GLN A C 1
ATOM 714 O O . GLN A 1 94 ? 0.474 -5.873 -5.880 1.00 95.62 94 GLN A O 1
ATOM 719 N N . LEU A 1 95 ? 2.659 -5.334 -5.883 1.00 96.44 95 LEU A N 1
ATOM 720 C CA . LEU A 1 95 ? 2.723 -4.982 -4.466 1.00 96.44 95 LEU A CA 1
ATOM 721 C C . LEU A 1 95 ? 1.868 -3.748 -4.153 1.00 96.44 95 LEU A C 1
ATOM 723 O O . LEU A 1 95 ? 1.144 -3.762 -3.156 1.00 96.44 95 LEU A O 1
ATOM 727 N N . SER A 1 96 ? 1.855 -2.728 -5.019 1.00 96.00 96 SER A N 1
ATOM 728 C CA . SER A 1 96 ? 1.009 -1.543 -4.825 1.00 96.00 96 SER A CA 1
ATOM 729 C C . SER A 1 96 ? -0.487 -1.875 -4.918 1.00 96.00 96 SER A C 1
ATOM 731 O O . SER A 1 96 ? -1.270 -1.442 -4.070 1.00 96.00 96 SER A O 1
ATOM 733 N N . LEU A 1 97 ? -0.897 -2.728 -5.863 1.00 96.81 97 LEU A N 1
ATOM 734 C CA . LEU A 1 97 ? -2.277 -3.221 -5.958 1.00 96.81 97 LEU A CA 1
ATOM 735 C C . LEU A 1 97 ? -2.670 -4.092 -4.755 1.00 96.81 97 LEU A C 1
ATOM 737 O O . LEU A 1 97 ? -3.798 -4.012 -4.259 1.00 96.81 97 LEU A O 1
ATOM 741 N N . ARG A 1 98 ? -1.743 -4.900 -4.232 1.00 97.31 98 ARG A N 1
ATOM 742 C CA . ARG A 1 98 ? -1.972 -5.672 -3.005 1.00 97.31 98 ARG A CA 1
ATOM 743 C C . ARG A 1 98 ? -2.146 -4.753 -1.798 1.00 97.31 98 ARG A C 1
ATOM 745 O O . ARG A 1 98 ? -3.111 -4.925 -1.051 1.00 97.31 98 ARG A O 1
ATOM 752 N N . ALA A 1 99 ? -1.283 -3.745 -1.645 1.00 96.75 99 ALA A N 1
ATOM 753 C CA . ALA A 1 99 ? -1.424 -2.713 -0.620 1.00 96.75 99 ALA A CA 1
ATOM 754 C C . ALA A 1 99 ? -2.793 -2.027 -0.727 1.00 96.75 99 ALA A C 1
ATOM 756 O O . ALA A 1 99 ? -3.497 -1.900 0.272 1.00 96.75 99 ALA A O 1
ATOM 757 N N . ARG A 1 100 ? -3.236 -1.686 -1.944 1.00 97.81 100 ARG A N 1
ATOM 758 C CA . ARG A 1 100 ? -4.554 -1.085 -2.190 1.00 97.81 100 ARG A CA 1
ATOM 759 C C . ARG A 1 100 ? -5.715 -1.929 -1.669 1.00 97.81 100 ARG A C 1
ATOM 761 O O . ARG A 1 100 ? -6.617 -1.401 -1.013 1.00 97.81 100 ARG A O 1
ATOM 768 N N . SER A 1 101 ? -5.685 -3.228 -1.958 1.00 97.38 101 SER A N 1
ATOM 769 C CA . SER A 1 101 ? -6.697 -4.187 -1.504 1.00 97.38 101 SER A CA 1
ATOM 770 C C . SER A 1 101 ? -6.705 -4.337 0.021 1.00 97.38 101 SER A C 1
ATOM 772 O O . SER A 1 101 ? -7.759 -4.532 0.622 1.00 97.38 101 SER A O 1
ATOM 774 N N . LEU A 1 102 ? -5.542 -4.252 0.670 1.00 97.31 102 LEU A N 1
ATOM 775 C CA . LEU A 1 102 ? -5.422 -4.289 2.131 1.00 97.31 102 LEU A CA 1
ATOM 776 C C . LEU A 1 102 ? -5.969 -3.011 2.770 1.00 97.31 102 LEU A C 1
ATOM 778 O O . LEU A 1 102 ? -6.773 -3.092 3.693 1.00 97.31 102 LEU A O 1
ATOM 782 N N . ILE A 1 103 ? -5.612 -1.845 2.227 1.00 95.62 103 ILE A N 1
ATOM 783 C CA . ILE A 1 103 ? -6.123 -0.539 2.664 1.00 95.62 103 ILE A CA 1
ATOM 784 C C . ILE A 1 103 ? -7.653 -0.517 2.626 1.00 95.62 103 ILE A C 1
ATOM 786 O O . ILE A 1 103 ? -8.278 -0.126 3.605 1.00 95.62 103 ILE A O 1
ATOM 790 N N . PHE A 1 104 ? -8.261 -0.991 1.532 1.00 94.44 104 PHE A N 1
ATOM 791 C CA . PHE A 1 104 ? -9.720 -1.037 1.396 1.00 94.44 104 PHE A CA 1
ATOM 792 C C . PHE A 1 104 ? -10.396 -1.871 2.491 1.00 94.44 104 PHE A C 1
ATOM 794 O O . PHE A 1 104 ? -11.445 -1.487 2.988 1.00 94.44 104 PHE A O 1
ATOM 801 N N . ARG A 1 105 ? -9.801 -3.011 2.864 1.00 93.94 105 ARG A N 1
ATOM 802 C CA . ARG A 1 105 ? -10.344 -3.901 3.904 1.00 93.94 105 ARG A CA 1
ATOM 803 C C . ARG A 1 105 ? -10.145 -3.366 5.323 1.00 93.94 105 ARG A C 1
ATOM 805 O O . ARG A 1 105 ? -10.853 -3.785 6.234 1.00 93.94 105 ARG A O 1
ATOM 812 N N . LEU A 1 106 ? -9.161 -2.490 5.507 1.00 93.75 106 LEU A N 1
ATOM 813 C CA . LEU A 1 106 ? -8.770 -1.919 6.793 1.00 93.75 106 LEU A CA 1
ATOM 814 C C . LEU A 1 106 ? -9.479 -0.590 7.114 1.00 93.75 106 LEU A C 1
ATOM 816 O O . LEU A 1 106 ? -9.488 -0.188 8.280 1.00 93.75 106 LEU A O 1
ATOM 820 N N . LEU A 1 107 ? -10.048 0.086 6.109 1.00 90.44 107 LEU A N 1
ATOM 821 C CA . LEU A 1 107 ? -10.871 1.293 6.265 1.00 90.44 107 LEU A CA 1
ATOM 822 C C . LEU A 1 107 ? -12.301 0.963 6.693 1.00 90.44 107 LEU A C 1
ATOM 824 O O . LEU A 1 107 ? -12.789 1.705 7.581 1.00 90.44 107 LEU A O 1
#